Protein AF-A0A1G0IM64-F1 (afdb_monomer_lite)

Secondary structure (DSSP, 8-state):
--HHHHHHHHHHHHHHHHHHHHHHHHHHHHHHHHHHHHHHHHHHHHHHHHHHHHHHHTS-GGG-SS-GGGGGGGGSHHHHHHHHHHIIIIIHHHHHHHHSTT-HHHHHHHHHHHHHHHHHHHHHHHHHHHHHH-TTSS-HHHHHHHHHHHHHHHHHHHHHHHHHIIIIITTS--

Foldseek 3Di:
DPPVVVVVVVVVVVVVVVVVVVVVVVVVVVVVVVVVVVVVVLVVLVVLLVLLLVLLVLQPPVQFPDDSCLSCVCSPVVCVLVSLLDCQQPGRLRSQCVRCVPDPVSNVLSNVSNVLSNVLNVLSVVVVVCCVPPVVPDDPVNVVVSVVVNVVSSVVSSVSSNVSCVPPRVVVVD

pLDDT: mean 91.0, std 9.27, range [51.19, 97.62]

Sequence (174 aa):
MGMQNQQTVSLAQVQHQLALAGHNLTQIFSDLLFIGLVIGIFACLILFRCSLYKTMHLVPKEKRIFPNWFIWMGLIPLINIIFDSMMLPFGIPHGLRDTVPNNIKAVRTTRTLKILGLCMMLIGIFDSIIIVMNPQFLSPMQNVVLTIICIVLVIIYWCKTVSFRKKYLSQSIS

Structure (mmCIF, N/CA/C/O backbone):
data_AF-A0A1G0IM64-F1
#
_entry.id   AF-A0A1G0IM64-F1
#
loop_
_atom_site.group_PDB
_atom_site.id
_atom_site.type_symbol
_atom_site.label_atom_id
_atom_site.label_alt_id
_atom_site.label_comp_id
_atom_site.label_asym_id
_atom_site.label_entity_id
_atom_site.label_seq_id
_atom_site.pdbx_PDB_ins_code
_atom_site.Cartn_x
_atom_site.Cartn_y
_atom_site.Cartn_z
_atom_site.occupancy
_atom_site.B_iso_or_equiv
_atom_site.auth_seq_id
_atom_site.auth_comp_id
_atom_site.auth_asym_id
_atom_site.auth_atom_id
_atom_site.pdbx_PDB_model_num
ATOM 1 N N . MET A 1 1 ? 45.503 -7.983 -54.096 1.00 57.97 1 MET A N 1
ATOM 2 C CA . MET A 1 1 ? 44.802 -6.845 -53.455 1.00 57.97 1 MET A CA 1
ATOM 3 C C . MET A 1 1 ? 43.341 -7.117 -53.065 1.00 57.97 1 MET A C 1
ATOM 5 O O . MET A 1 1 ? 42.823 -6.354 -52.268 1.00 57.97 1 MET A O 1
ATOM 9 N N . GLY A 1 2 ? 42.675 -8.192 -53.521 1.00 58.72 2 GLY A N 1
ATOM 10 C CA . GLY A 1 2 ? 41.272 -8.472 -53.142 1.00 58.72 2 GLY A CA 1
ATOM 11 C C . GLY A 1 2 ? 41.036 -9.081 -51.747 1.00 58.72 2 GLY A C 1
ATOM 12 O O . GLY A 1 2 ? 39.968 -8.884 -51.180 1.00 58.72 2 GLY A O 1
ATOM 13 N N . MET A 1 3 ? 42.018 -9.777 -51.157 1.00 59.38 3 MET A N 1
ATOM 14 C CA . MET A 1 3 ? 41.819 -10.494 -49.881 1.00 59.38 3 MET A CA 1
ATOM 15 C C . MET A 1 3 ? 41.816 -9.598 -48.628 1.00 59.38 3 MET A C 1
ATOM 17 O O . MET A 1 3 ? 41.113 -9.905 -47.670 1.00 59.38 3 MET A O 1
ATOM 21 N N . GLN A 1 4 ? 42.530 -8.465 -48.627 1.00 58.53 4 GLN A N 1
ATOM 22 C CA . GLN A 1 4 ? 42.551 -7.559 -47.466 1.00 58.53 4 GLN A CA 1
ATOM 23 C C . GLN A 1 4 ? 41.207 -6.841 -47.242 1.00 58.53 4 GLN A C 1
ATOM 25 O O . GLN A 1 4 ? 40.845 -6.585 -46.097 1.00 58.53 4 GLN A O 1
ATOM 30 N N . ASN A 1 5 ? 40.429 -6.592 -48.303 1.00 61.03 5 ASN A N 1
ATOM 31 C CA . ASN A 1 5 ? 39.109 -5.958 -48.193 1.00 61.03 5 ASN A CA 1
ATOM 32 C C . ASN A 1 5 ? 38.012 -6.907 -47.676 1.00 61.03 5 ASN A C 1
ATOM 34 O O . ASN A 1 5 ? 37.028 -6.441 -47.115 1.00 61.03 5 ASN A O 1
ATOM 38 N N . GLN A 1 6 ? 38.159 -8.229 -47.827 1.00 61.72 6 GLN A N 1
ATOM 39 C CA . GLN A 1 6 ? 37.196 -9.190 -47.267 1.00 61.72 6 GLN A CA 1
ATOM 40 C C . GLN A 1 6 ? 37.375 -9.375 -45.754 1.00 61.72 6 GLN A C 1
ATOM 42 O O . GLN A 1 6 ? 36.388 -9.467 -45.023 1.00 61.72 6 GLN A O 1
ATOM 47 N N . GLN A 1 7 ? 38.616 -9.369 -45.258 1.00 63.47 7 GLN A N 1
ATOM 48 C CA . GLN A 1 7 ? 38.885 -9.483 -43.820 1.00 63.47 7 GLN A CA 1
ATOM 49 C C . GLN A 1 7 ? 38.392 -8.266 -43.027 1.00 63.47 7 GLN A C 1
ATOM 51 O O . GLN A 1 7 ? 37.807 -8.436 -41.957 1.00 63.47 7 GLN A O 1
ATOM 56 N N . THR A 1 8 ? 38.550 -7.047 -43.544 1.00 64.38 8 THR A N 1
ATOM 57 C CA . THR A 1 8 ? 38.105 -5.826 -42.850 1.00 64.38 8 THR A CA 1
ATOM 58 C C . THR A 1 8 ? 36.583 -5.733 -42.716 1.00 64.38 8 THR A C 1
ATOM 60 O O . THR A 1 8 ? 36.091 -5.336 -41.659 1.00 64.38 8 THR A O 1
ATOM 63 N N . VAL A 1 9 ? 35.825 -6.180 -43.725 1.00 69.69 9 VAL A N 1
ATOM 64 C CA . VAL A 1 9 ? 34.352 -6.236 -43.666 1.00 69.69 9 VAL A CA 1
ATOM 65 C C . VAL A 1 9 ? 33.872 -7.235 -42.605 1.00 69.69 9 VAL A C 1
ATOM 67 O O . VAL A 1 9 ? 32.941 -6.925 -41.862 1.00 69.69 9 VAL A O 1
ATOM 70 N N . SER A 1 10 ? 34.545 -8.383 -42.456 1.00 82.75 10 SER A N 1
ATOM 71 C CA . SER A 1 10 ? 34.186 -9.374 -41.429 1.00 82.75 10 SER A CA 1
ATOM 72 C C . SER A 1 10 ? 34.396 -8.868 -39.996 1.00 82.75 10 SER A C 1
ATOM 74 O O . SER A 1 10 ? 33.562 -9.118 -39.128 1.00 82.75 10 SER A O 1
ATOM 76 N N . LEU A 1 11 ? 35.456 -8.092 -39.740 1.00 87.25 11 LEU A N 1
ATOM 77 C CA . LEU A 1 11 ? 35.746 -7.580 -38.398 1.00 87.25 11 LEU A CA 1
ATOM 78 C C . LEU A 1 11 ? 34.733 -6.514 -37.957 1.00 87.25 11 LEU A C 1
ATOM 80 O O . LEU A 1 11 ? 34.241 -6.563 -36.830 1.00 87.25 11 LEU A O 1
ATOM 84 N N . ALA A 1 12 ? 34.383 -5.585 -38.850 1.00 87.25 12 ALA A N 1
ATOM 85 C CA . ALA A 1 12 ? 33.388 -4.551 -38.568 1.00 87.25 12 ALA A CA 1
ATOM 86 C C . ALA A 1 12 ? 31.997 -5.155 -38.294 1.00 87.25 12 ALA A C 1
ATOM 88 O O . ALA A 1 12 ? 31.297 -4.724 -37.377 1.00 87.25 12 ALA A O 1
ATOM 89 N N . GLN A 1 13 ? 31.617 -6.198 -39.039 1.00 90.62 13 GLN A N 1
ATOM 90 C CA . GLN A 1 13 ? 30.370 -6.933 -38.811 1.00 90.62 13 GLN A CA 1
ATOM 91 C C . GLN A 1 13 ? 30.354 -7.631 -37.446 1.00 90.62 13 GLN A C 1
ATOM 93 O O . GLN A 1 13 ? 29.356 -7.539 -36.730 1.00 90.62 13 GLN A O 1
ATOM 98 N N . VAL A 1 14 ? 31.460 -8.271 -37.052 1.00 90.31 14 VAL A N 1
ATOM 99 C CA . VAL A 1 14 ? 31.587 -8.915 -35.735 1.00 90.31 14 VAL A CA 1
ATOM 100 C C . VAL A 1 14 ? 31.502 -7.886 -34.606 1.00 90.31 14 VAL A C 1
ATOM 102 O O . VAL A 1 14 ? 30.772 -8.104 -33.643 1.00 90.31 14 VAL A O 1
ATOM 105 N N . GLN A 1 15 ? 32.180 -6.741 -34.725 1.00 92.75 15 GLN A N 1
ATOM 106 C CA . GLN A 1 15 ? 32.111 -5.670 -33.723 1.00 92.75 15 GLN A CA 1
ATOM 107 C C . GLN A 1 15 ? 30.697 -5.100 -33.583 1.00 92.75 15 GLN A C 1
ATOM 109 O O . GLN A 1 15 ? 30.225 -4.895 -32.465 1.00 92.75 15 GLN A O 1
ATOM 114 N N . HIS A 1 16 ? 29.995 -4.898 -34.699 1.00 93.00 16 HIS A N 1
ATOM 115 C CA . HIS A 1 16 ? 28.611 -4.438 -34.684 1.00 93.00 16 HIS A CA 1
ATOM 116 C C . HIS A 1 16 ? 27.674 -5.464 -34.027 1.00 93.00 16 HIS A C 1
ATOM 118 O O . HIS A 1 16 ? 26.862 -5.098 -33.178 1.00 93.00 16 HIS A O 1
ATOM 124 N N . GLN A 1 17 ? 27.807 -6.755 -34.354 1.00 93.44 17 GLN A N 1
ATOM 125 C CA . GLN A 1 17 ? 27.016 -7.806 -33.704 1.00 93.44 17 GLN A CA 1
ATOM 126 C C . GLN A 1 17 ? 27.320 -7.927 -32.208 1.00 93.44 17 GLN A C 1
ATOM 128 O O . GLN A 1 17 ? 26.395 -8.105 -31.419 1.00 93.44 17 GLN A O 1
ATOM 133 N N . LEU A 1 18 ? 28.584 -7.776 -31.804 1.00 94.06 18 LEU A N 1
ATOM 134 C CA . LEU A 1 18 ? 28.973 -7.789 -30.396 1.00 94.06 18 LEU A CA 1
ATOM 135 C C . LEU A 1 18 ? 28.382 -6.592 -29.635 1.00 94.06 18 LEU A C 1
ATOM 137 O O . LEU A 1 18 ? 27.873 -6.767 -28.529 1.00 94.06 18 LEU A O 1
ATOM 141 N N . ALA A 1 19 ? 28.393 -5.395 -30.230 1.00 94.12 19 ALA A N 1
ATOM 142 C CA . ALA A 1 19 ? 27.786 -4.201 -29.640 1.00 94.12 19 ALA A CA 1
ATOM 143 C C . ALA A 1 19 ? 26.264 -4.351 -29.477 1.00 94.12 19 ALA A C 1
ATOM 145 O O . ALA A 1 19 ? 25.724 -4.047 -28.413 1.00 94.12 19 ALA A O 1
ATOM 146 N N . LEU A 1 20 ? 25.580 -4.887 -30.494 1.00 95.19 20 LEU A N 1
ATOM 147 C CA . LEU A 1 20 ? 24.150 -5.199 -30.420 1.00 95.19 20 LEU A CA 1
ATOM 148 C C . LEU A 1 20 ? 23.845 -6.255 -29.355 1.00 95.19 20 LEU A C 1
ATOM 150 O O . LEU A 1 20 ? 22.904 -6.090 -28.582 1.00 95.19 20 LEU A O 1
ATOM 154 N N . ALA A 1 21 ? 24.644 -7.321 -29.280 1.00 93.81 21 ALA A N 1
ATOM 155 C CA . ALA A 1 21 ? 24.494 -8.346 -28.253 1.00 93.81 21 ALA A CA 1
ATOM 156 C C . ALA A 1 21 ? 24.663 -7.750 -26.846 1.00 93.81 21 ALA A C 1
ATOM 158 O O . ALA A 1 21 ? 23.854 -8.033 -25.965 1.00 93.81 21 ALA A O 1
ATOM 159 N N . GLY A 1 22 ? 25.655 -6.874 -26.652 1.00 94.38 22 GLY A N 1
ATOM 160 C CA . GLY A 1 22 ? 25.855 -6.139 -25.403 1.00 94.38 22 GLY A CA 1
ATOM 161 C C . GLY A 1 22 ? 24.649 -5.276 -25.028 1.00 94.38 22 GLY A C 1
ATOM 162 O O . GLY A 1 22 ? 24.145 -5.388 -23.912 1.00 94.38 22 GLY A O 1
ATOM 163 N N . HIS A 1 23 ? 24.132 -4.480 -25.967 1.00 94.56 23 HIS A N 1
A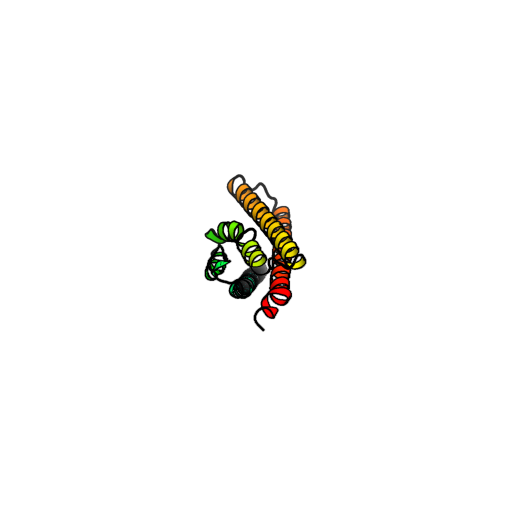TOM 164 C CA . HIS A 1 23 ? 22.934 -3.663 -25.751 1.00 94.56 23 HIS A CA 1
ATOM 165 C C . HIS A 1 23 ? 21.718 -4.523 -25.366 1.00 94.56 23 HIS A C 1
ATOM 167 O O . HIS A 1 23 ? 21.055 -4.256 -24.361 1.00 94.56 23 HIS A O 1
ATOM 173 N N . ASN A 1 24 ? 21.467 -5.609 -26.100 1.00 95.69 24 ASN A N 1
ATOM 174 C CA . ASN A 1 24 ? 20.361 -6.524 -25.817 1.00 95.69 24 ASN A CA 1
ATOM 175 C C . ASN A 1 24 ? 20.490 -7.171 -24.430 1.00 95.69 24 ASN A C 1
ATOM 177 O O . ASN A 1 24 ? 19.501 -7.268 -23.709 1.00 95.69 24 ASN A O 1
ATOM 181 N N . LEU A 1 25 ? 21.701 -7.566 -24.019 1.00 95.81 25 LEU A N 1
ATOM 182 C CA . LEU A 1 25 ? 21.945 -8.099 -22.676 1.00 95.81 25 LEU A CA 1
ATOM 183 C C . LEU A 1 25 ? 21.650 -7.061 -21.588 1.00 95.81 25 LEU A C 1
ATOM 185 O O . LEU A 1 25 ? 21.009 -7.396 -20.591 1.00 95.81 25 LEU A O 1
ATOM 189 N N . THR A 1 26 ? 22.071 -5.806 -21.780 1.00 95.00 26 THR A N 1
ATOM 190 C CA . THR A 1 26 ? 21.774 -4.735 -20.815 1.00 95.00 26 THR A CA 1
ATOM 191 C C . THR A 1 26 ? 20.279 -4.459 -20.699 1.00 95.00 26 THR A C 1
ATOM 193 O O . THR A 1 26 ? 19.786 -4.293 -19.585 1.00 95.00 26 THR A O 1
ATOM 196 N N . GLN A 1 27 ? 19.552 -4.497 -21.818 1.00 94.62 27 GLN A N 1
ATOM 197 C CA . GLN A 1 27 ? 18.105 -4.311 -21.846 1.00 94.62 27 GLN A CA 1
ATOM 198 C C . GLN A 1 27 ? 17.368 -5.460 -21.141 1.00 94.62 27 GLN A C 1
ATOM 200 O O . GLN A 1 27 ? 16.518 -5.221 -20.288 1.00 94.62 27 GLN A O 1
ATOM 205 N N . ILE A 1 28 ? 17.744 -6.713 -21.415 1.00 96.12 28 ILE A N 1
ATOM 206 C CA . ILE A 1 28 ? 17.159 -7.878 -20.732 1.00 96.12 28 ILE A CA 1
ATOM 207 C C . ILE A 1 28 ? 17.391 -7.784 -19.220 1.00 96.12 28 ILE A C 1
ATOM 209 O O . ILE A 1 28 ? 16.481 -8.039 -18.432 1.00 96.12 28 ILE A O 1
ATOM 213 N N . PHE A 1 29 ? 18.597 -7.401 -18.795 1.00 95.94 29 PHE A N 1
ATOM 214 C CA . PHE A 1 29 ? 18.900 -7.241 -17.376 1.00 95.94 29 PHE A CA 1
ATOM 215 C C . PHE A 1 29 ? 18.059 -6.133 -16.725 1.00 95.94 29 PHE A C 1
ATOM 217 O O . PHE A 1 29 ? 17.509 -6.351 -15.643 1.00 95.94 29 PHE A O 1
ATOM 224 N N . SER A 1 30 ? 17.905 -4.973 -17.377 1.00 93.69 30 SER A N 1
ATOM 225 C CA . SER A 1 30 ? 17.044 -3.900 -16.862 1.00 93.69 30 SER A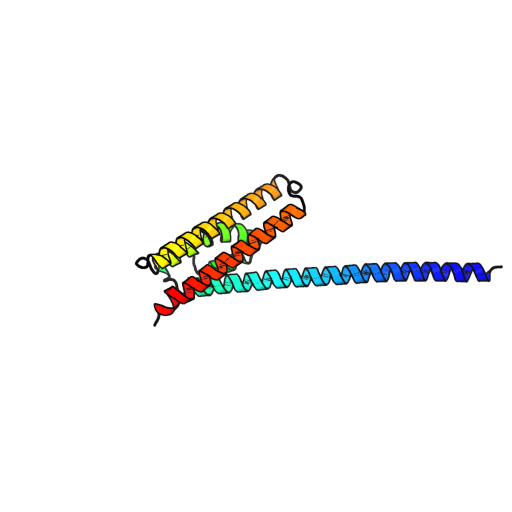 CA 1
ATOM 226 C C . SER A 1 30 ? 15.578 -4.319 -16.777 1.00 93.69 30 SER A C 1
ATOM 228 O O . SER A 1 30 ? 14.922 -4.024 -15.776 1.00 93.69 30 SER A O 1
ATOM 230 N N . ASP A 1 31 ? 15.083 -5.060 -17.768 1.00 93.00 31 ASP A N 1
ATOM 231 C CA . ASP A 1 31 ? 13.703 -5.546 -17.798 1.00 93.00 31 ASP A CA 1
ATOM 232 C C . ASP A 1 31 ? 13.450 -6.551 -16.665 1.00 93.00 31 ASP A C 1
ATOM 234 O O . ASP A 1 31 ? 12.447 -6.454 -15.955 1.00 93.00 31 ASP A O 1
ATOM 238 N N . LEU A 1 32 ? 14.388 -7.473 -16.415 1.00 96.38 32 LEU A N 1
ATOM 239 C CA . LEU A 1 32 ? 14.304 -8.424 -15.302 1.00 96.38 32 LEU A CA 1
ATOM 240 C C . LEU A 1 32 ? 14.318 -7.728 -13.936 1.00 96.38 32 LEU A C 1
ATOM 242 O O . LEU A 1 32 ? 13.538 -8.098 -13.054 1.00 96.38 32 LEU A O 1
ATOM 246 N N . LEU A 1 33 ? 15.165 -6.709 -13.753 1.00 95.50 33 LEU A N 1
ATOM 247 C CA . LEU A 1 33 ? 15.177 -5.907 -12.527 1.00 95.50 33 LEU A CA 1
ATOM 248 C C . LEU A 1 33 ? 13.848 -5.176 -12.317 1.00 95.50 33 LEU A C 1
ATOM 250 O O . LEU A 1 33 ? 13.318 -5.174 -11.204 1.00 95.50 33 LEU A O 1
ATOM 254 N N . PHE A 1 34 ? 13.292 -4.591 -13.377 1.00 92.25 34 PHE A N 1
ATOM 255 C CA . PHE A 1 34 ? 12.002 -3.914 -13.324 1.00 92.25 34 PHE A CA 1
ATOM 256 C C . PHE A 1 34 ? 10.867 -4.882 -12.966 1.00 92.25 34 PHE A C 1
ATOM 258 O O . PHE A 1 34 ? 10.088 -4.606 -12.053 1.00 92.25 34 PHE A O 1
ATOM 265 N N . ILE A 1 35 ? 10.806 -6.051 -13.612 1.00 95.00 35 ILE A N 1
ATOM 266 C CA . ILE A 1 35 ? 9.819 -7.097 -13.304 1.00 95.00 35 ILE A CA 1
ATOM 267 C C . ILE A 1 35 ? 9.944 -7.540 -11.842 1.00 95.00 35 ILE A C 1
ATOM 269 O O . ILE A 1 35 ? 8.940 -7.604 -11.128 1.00 95.00 35 ILE A O 1
ATOM 273 N N . GLY A 1 36 ? 11.167 -7.797 -11.369 1.00 95.81 36 GLY A N 1
ATOM 274 C CA . GLY A 1 36 ? 11.426 -8.167 -9.978 1.00 95.81 36 GLY A CA 1
ATOM 275 C C . GLY A 1 36 ? 10.947 -7.101 -8.988 1.00 95.81 36 GLY A C 1
ATOM 276 O O . GLY A 1 36 ? 10.296 -7.429 -7.994 1.00 95.81 36 GLY A O 1
ATOM 277 N N . LEU A 1 37 ? 11.198 -5.821 -9.285 1.00 92.31 37 LEU A N 1
ATOM 278 C CA . LEU A 1 37 ? 10.729 -4.691 -8.482 1.00 92.31 37 LEU A CA 1
ATOM 279 C C . LEU A 1 37 ? 9.195 -4.634 -8.420 1.00 92.31 37 LEU A C 1
ATOM 281 O O . LEU A 1 37 ? 8.633 -4.508 -7.332 1.00 92.31 37 LEU A O 1
ATOM 285 N N . VAL A 1 38 ? 8.514 -4.765 -9.563 1.00 91.31 38 VAL A N 1
ATOM 286 C CA . VAL A 1 38 ? 7.044 -4.749 -9.644 1.00 91.31 38 VAL A CA 1
ATOM 287 C C . VAL A 1 38 ? 6.437 -5.896 -8.835 1.00 91.31 38 VAL A C 1
ATOM 289 O O . VAL A 1 38 ? 5.524 -5.667 -8.037 1.00 91.31 38 VAL A O 1
ATOM 292 N N . ILE A 1 39 ? 6.974 -7.112 -8.972 1.00 95.12 39 ILE A N 1
ATOM 293 C CA . ILE A 1 39 ? 6.542 -8.279 -8.189 1.00 95.12 39 ILE A CA 1
ATOM 294 C C . ILE A 1 39 ? 6.755 -8.028 -6.692 1.00 95.12 39 ILE A C 1
ATOM 296 O O . ILE A 1 39 ? 5.859 -8.297 -5.891 1.00 95.12 39 ILE A O 1
ATOM 300 N N . GLY A 1 40 ? 7.909 -7.477 -6.307 1.00 94.38 40 GLY A N 1
ATOM 301 C CA . GLY A 1 40 ? 8.220 -7.143 -4.918 1.00 94.38 40 GLY A CA 1
ATOM 302 C C . GLY A 1 40 ? 7.240 -6.130 -4.320 1.00 94.38 40 GLY A C 1
ATOM 303 O O . GLY A 1 40 ? 6.713 -6.350 -3.227 1.00 94.38 40 GLY A O 1
ATOM 304 N N . ILE A 1 41 ? 6.932 -5.052 -5.048 1.00 90.81 41 ILE A N 1
ATOM 305 C CA . ILE A 1 41 ? 5.944 -4.045 -4.629 1.00 90.81 41 ILE A CA 1
ATOM 306 C C . ILE A 1 41 ? 4.565 -4.690 -4.475 1.00 90.81 41 ILE A C 1
ATOM 308 O O . ILE A 1 41 ? 3.907 -4.501 -3.450 1.00 90.81 41 ILE A O 1
ATOM 312 N N . PHE A 1 42 ? 4.140 -5.491 -5.452 1.00 92.12 42 PHE A N 1
ATOM 313 C CA . PHE A 1 42 ? 2.844 -6.162 -5.410 1.00 92.12 42 PHE A CA 1
ATOM 314 C C . PHE A 1 42 ? 2.731 -7.133 -4.223 1.00 92.12 42 PHE A C 1
ATOM 316 O O . PHE A 1 42 ? 1.736 -7.114 -3.496 1.00 92.12 42 PHE A O 1
ATOM 323 N N . ALA A 1 43 ? 3.778 -7.916 -3.947 1.00 95.62 43 ALA A N 1
ATOM 324 C CA . ALA A 1 43 ? 3.840 -8.790 -2.779 1.00 95.62 43 ALA A CA 1
ATOM 325 C C . ALA A 1 43 ? 3.747 -7.998 -1.461 1.00 95.62 43 ALA A C 1
ATOM 327 O O . ALA A 1 43 ? 2.980 -8.366 -0.566 1.00 95.62 43 ALA A O 1
ATOM 328 N N . CYS A 1 44 ? 4.460 -6.872 -1.348 1.00 94.44 44 CYS A N 1
ATOM 329 C CA . CYS A 1 44 ? 4.369 -5.972 -0.195 1.00 94.44 44 CYS A CA 1
ATOM 330 C C . CYS A 1 44 ? 2.949 -5.422 0.004 1.00 94.44 44 CYS A C 1
ATOM 332 O O . CYS A 1 44 ? 2.453 -5.402 1.134 1.00 94.44 44 CYS A O 1
ATOM 334 N N . LEU A 1 45 ? 2.262 -5.035 -1.076 1.00 92.75 45 LEU A N 1
ATOM 335 C CA . LEU A 1 45 ? 0.870 -4.584 -1.018 1.00 92.75 45 LEU A CA 1
ATOM 336 C C . LEU A 1 45 ? -0.059 -5.695 -0.523 1.00 92.75 45 LEU A C 1
ATOM 338 O O . LEU A 1 45 ? -0.870 -5.451 0.371 1.00 92.75 45 LEU A O 1
ATOM 342 N N . ILE A 1 46 ? 0.091 -6.929 -1.014 1.00 96.12 46 ILE A N 1
ATOM 343 C CA . ILE A 1 46 ? -0.679 -8.079 -0.514 1.00 96.12 46 ILE A CA 1
ATOM 344 C C . ILE A 1 46 ? -0.448 -8.270 0.989 1.00 96.12 46 ILE A C 1
ATOM 346 O O . ILE A 1 46 ? -1.409 -8.420 1.744 1.00 96.12 46 ILE A O 1
ATOM 350 N N . LEU A 1 47 ? 0.801 -8.225 1.459 1.00 96.88 47 LEU A N 1
ATOM 351 C CA . LEU A 1 47 ? 1.122 -8.373 2.884 1.00 96.88 47 LEU A CA 1
ATOM 352 C C . LEU A 1 47 ? 0.527 -7.248 3.743 1.00 96.88 47 LEU A C 1
ATOM 354 O O . LEU A 1 47 ? 0.031 -7.501 4.853 1.00 96.88 47 LEU A O 1
ATOM 358 N N . PHE A 1 48 ? 0.528 -6.021 3.225 1.00 96.12 48 PHE A N 1
ATOM 359 C CA . PHE A 1 48 ? -0.137 -4.885 3.848 1.00 96.12 48 PHE A CA 1
ATOM 360 C C . PHE A 1 48 ? -1.647 -5.130 3.962 1.00 96.12 48 PHE A C 1
ATOM 362 O O . PHE A 1 48 ? -2.188 -5.087 5.071 1.00 96.12 48 PHE A O 1
ATOM 369 N N . ARG A 1 49 ? -2.323 -5.503 2.866 1.00 95.94 49 ARG A N 1
ATOM 370 C CA . ARG A 1 49 ? -3.766 -5.815 2.859 1.00 95.94 49 ARG A CA 1
ATOM 371 C C . ARG A 1 49 ? -4.115 -6.978 3.782 1.00 95.94 49 ARG A C 1
ATOM 373 O O . ARG A 1 49 ? -5.031 -6.848 4.590 1.00 95.94 49 ARG A O 1
ATOM 380 N N . CYS A 1 50 ? -3.336 -8.057 3.766 1.00 97.38 50 CYS A N 1
ATOM 381 C CA . CYS A 1 50 ? -3.447 -9.170 4.712 1.00 97.38 50 CYS A CA 1
ATOM 382 C C . CYS A 1 50 ? -3.383 -8.687 6.166 1.00 97.38 50 CYS A C 1
ATOM 384 O O . CYS A 1 50 ? -4.136 -9.144 7.028 1.00 97.38 50 CYS A O 1
ATOM 386 N N . SER A 1 51 ? -2.474 -7.757 6.462 1.00 96.88 51 SER A N 1
ATOM 387 C CA . SER A 1 51 ? -2.315 -7.213 7.808 1.00 96.88 51 SER A CA 1
ATOM 388 C C . SER A 1 51 ? -3.505 -6.364 8.233 1.00 96.88 51 SER A C 1
ATOM 390 O O . SER A 1 51 ? -3.941 -6.493 9.379 1.00 96.88 51 SER A O 1
ATOM 392 N N . LEU A 1 52 ? -4.045 -5.542 7.331 1.00 96.69 52 LEU A N 1
ATOM 393 C CA . LEU A 1 52 ? -5.274 -4.787 7.570 1.00 96.69 52 LEU A CA 1
ATOM 394 C C . LEU A 1 52 ? -6.462 -5.729 7.776 1.00 96.69 52 LEU A C 1
ATOM 396 O O . LEU A 1 52 ? -7.185 -5.575 8.756 1.00 96.69 52 LEU A O 1
ATOM 400 N N . TYR A 1 53 ? -6.603 -6.751 6.928 1.00 97.06 53 TYR A N 1
ATOM 401 C CA . TYR A 1 53 ? -7.662 -7.757 7.011 1.00 97.06 53 TYR A CA 1
ATOM 402 C C . TYR A 1 53 ? -7.648 -8.485 8.348 1.00 97.06 53 TYR A C 1
ATOM 404 O O . TYR A 1 53 ? -8.671 -8.557 9.024 1.00 97.06 53 TYR A O 1
ATOM 412 N N . LYS A 1 54 ? -6.479 -8.967 8.784 1.00 96.50 54 LYS A N 1
ATOM 413 C CA . LYS A 1 54 ? -6.328 -9.612 10.097 1.00 96.50 54 LYS A CA 1
ATOM 414 C C . LYS A 1 54 ? -6.691 -8.673 11.244 1.00 96.50 54 LYS A C 1
ATOM 416 O O . LYS A 1 54 ? -7.248 -9.118 12.236 1.00 96.50 54 LYS A O 1
ATOM 421 N N . THR A 1 55 ? -6.363 -7.388 11.134 1.00 96.50 55 THR A N 1
ATOM 422 C CA . THR A 1 55 ? -6.684 -6.398 12.170 1.00 96.50 55 THR A CA 1
ATOM 423 C C . THR A 1 55 ? -8.181 -6.102 12.222 1.00 96.50 55 THR A C 1
ATOM 425 O O . THR A 1 55 ? -8.780 -6.172 13.290 1.00 96.50 55 THR A O 1
ATOM 428 N N . MET A 1 56 ? -8.797 -5.827 11.075 1.00 96.50 56 MET A N 1
ATOM 429 C CA . MET A 1 56 ? -10.222 -5.509 10.984 1.00 96.50 56 MET A CA 1
ATOM 430 C C . MET A 1 56 ? -11.115 -6.722 11.248 1.00 96.50 56 MET A C 1
ATOM 432 O O . MET A 1 56 ? -12.226 -6.553 11.740 1.00 96.50 56 MET A O 1
ATOM 436 N N . HIS A 1 57 ? -10.625 -7.944 11.024 1.00 96.00 57 HIS A N 1
ATOM 437 C CA . HIS A 1 57 ? -11.335 -9.165 11.403 1.00 96.00 57 HIS A CA 1
ATOM 438 C C . HIS A 1 57 ? -11.597 -9.259 12.916 1.00 96.00 57 HIS A C 1
ATOM 440 O O . HIS A 1 57 ? -12.606 -9.834 13.313 1.00 96.00 57 HIS A O 1
ATOM 446 N N . LEU A 1 58 ? -10.740 -8.658 13.749 1.00 95.62 58 LEU A N 1
ATOM 447 C CA . LEU A 1 58 ? -10.886 -8.651 15.211 1.00 95.62 58 LEU A CA 1
ATOM 448 C C . LEU A 1 58 ? -11.801 -7.527 15.726 1.00 95.62 58 LEU A C 1
ATOM 450 O O . LEU A 1 58 ? -12.190 -7.533 16.887 1.00 95.62 58 LEU A O 1
ATOM 454 N N . VAL A 1 59 ? -12.145 -6.552 14.881 1.00 95.50 59 VAL A N 1
ATOM 455 C CA . VAL A 1 59 ? -13.098 -5.484 15.225 1.00 95.50 59 VAL A CA 1
ATOM 456 C C . VAL A 1 59 ? -14.519 -6.059 15.159 1.00 95.50 59 VAL A C 1
ATOM 458 O O . VAL A 1 59 ? -14.835 -6.662 14.137 1.00 95.50 59 VAL A O 1
ATOM 461 N N . PRO A 1 60 ? -15.402 -5.889 16.158 1.00 95.00 60 PRO A N 1
ATOM 462 C CA . PRO A 1 60 ? -16.798 -6.349 16.086 1.00 95.00 60 PRO A CA 1
ATOM 463 C C . PRO A 1 60 ? -17.531 -5.807 14.851 1.00 95.00 60 PRO A C 1
ATOM 465 O O . PRO A 1 60 ? -17.273 -4.675 14.440 1.00 95.00 60 PRO A O 1
ATOM 468 N N . LYS A 1 61 ? -18.421 -6.597 14.230 1.00 95.50 61 LYS A N 1
ATOM 469 C CA . LYS A 1 61 ? -19.048 -6.244 12.937 1.00 95.50 61 LYS A CA 1
ATOM 470 C C . LYS A 1 61 ? -19.853 -4.945 13.020 1.00 95.50 61 LYS A C 1
ATOM 472 O O . LYS A 1 61 ? -19.836 -4.168 12.074 1.00 95.50 61 LYS A O 1
ATOM 477 N N . GLU A 1 62 ? -20.471 -4.695 14.165 1.00 96.31 62 GLU A N 1
ATOM 478 C CA . GLU A 1 62 ? -21.332 -3.550 14.473 1.00 96.31 62 GLU A CA 1
ATOM 479 C C . GLU A 1 62 ? -20.539 -2.236 14.526 1.00 96.31 62 GLU A C 1
ATOM 481 O O . GLU A 1 62 ? -21.103 -1.157 14.382 1.00 96.31 62 GLU A O 1
ATOM 486 N N . LYS A 1 63 ? -19.218 -2.326 14.722 1.00 95.50 63 LYS A N 1
ATOM 487 C CA . LYS A 1 63 ? -18.301 -1.182 14.830 1.00 95.50 63 LYS A CA 1
ATOM 488 C C . LYS A 1 63 ? -17.551 -0.894 13.528 1.00 95.50 63 LYS A C 1
ATOM 490 O O . LYS A 1 63 ? -16.720 0.012 13.475 1.00 95.50 63 LYS A O 1
ATOM 495 N N . ARG A 1 64 ? -17.770 -1.689 12.478 1.00 95.62 64 ARG A N 1
ATOM 496 C CA . ARG A 1 64 ? -17.094 -1.518 11.186 1.00 95.62 64 ARG A CA 1
ATOM 497 C C . ARG A 1 64 ? -17.933 -0.614 10.286 1.00 95.62 64 ARG A C 1
ATOM 499 O O . ARG A 1 64 ? -19.089 -0.914 10.030 1.00 95.62 64 ARG A O 1
ATOM 506 N N . ILE A 1 65 ? -17.315 0.431 9.731 1.00 95.12 65 ILE A N 1
ATOM 507 C CA . ILE A 1 65 ? -17.937 1.242 8.665 1.00 95.12 65 ILE A CA 1
ATOM 508 C C . ILE A 1 65 ? -18.021 0.436 7.361 1.00 95.12 65 ILE A C 1
ATOM 510 O O . ILE A 1 65 ? -19.013 0.499 6.645 1.00 95.12 65 ILE A O 1
ATOM 514 N N . PHE A 1 66 ? -16.968 -0.328 7.057 1.00 94.75 66 PHE A N 1
ATOM 515 C CA . PHE A 1 66 ? -16.856 -1.110 5.828 1.00 94.75 66 PHE A CA 1
ATOM 516 C C . PHE A 1 66 ? -16.766 -2.604 6.142 1.00 94.75 66 PHE A C 1
ATOM 518 O O . PHE A 1 66 ? -16.156 -2.992 7.147 1.00 94.75 66 PHE A O 1
ATOM 525 N N . PRO A 1 67 ? -17.316 -3.477 5.283 1.00 94.81 67 PRO A N 1
ATOM 526 C CA . PRO A 1 67 ? -17.173 -4.909 5.469 1.00 94.81 67 PRO A CA 1
ATOM 527 C C . PRO A 1 67 ? -15.706 -5.332 5.299 1.00 94.81 67 PRO A C 1
ATOM 529 O O . PRO A 1 67 ? -14.953 -4.750 4.527 1.00 94.81 67 PRO A O 1
ATOM 532 N N . ASN A 1 68 ? -15.279 -6.385 6.000 1.00 93.75 68 ASN A N 1
ATOM 533 C CA . ASN A 1 68 ? -13.860 -6.773 6.038 1.00 93.75 68 ASN A CA 1
ATOM 534 C C . ASN A 1 68 ? -13.294 -7.180 4.663 1.00 93.75 68 ASN A C 1
ATOM 536 O O . ASN A 1 68 ? -12.103 -7.029 4.411 1.00 93.75 68 ASN A O 1
ATOM 540 N N . TRP A 1 69 ? -14.140 -7.693 3.763 1.00 95.06 69 TRP A N 1
ATOM 541 C CA . TRP A 1 69 ? -13.729 -8.055 2.404 1.00 95.06 69 TRP A CA 1
ATOM 542 C C . TRP A 1 69 ? -13.369 -6.831 1.547 1.00 95.06 69 TRP A C 1
ATOM 544 O O . TRP A 1 69 ? -12.584 -6.961 0.613 1.00 95.06 69 TRP A O 1
ATOM 554 N N . PHE A 1 70 ? -13.871 -5.641 1.898 1.00 93.44 70 PHE A N 1
ATOM 555 C CA . PHE A 1 70 ? -13.652 -4.385 1.171 1.00 93.44 70 PHE A CA 1
ATOM 556 C C . PHE A 1 70 ? -12.166 -4.008 1.081 1.00 93.44 70 PHE A C 1
ATOM 558 O O . PHE A 1 70 ? -11.744 -3.344 0.143 1.00 93.44 70 PHE A O 1
ATOM 565 N N . ILE A 1 71 ? -11.349 -4.501 2.018 1.00 94.81 71 ILE A N 1
ATOM 566 C CA . ILE A 1 71 ? -9.897 -4.287 2.061 1.00 94.81 71 ILE A CA 1
ATOM 567 C C . ILE A 1 71 ? -9.207 -4.795 0.789 1.00 94.81 71 ILE A C 1
ATOM 569 O O . ILE A 1 71 ? -8.227 -4.201 0.341 1.00 94.81 71 ILE A O 1
ATOM 573 N N . TRP A 1 72 ? -9.720 -5.874 0.196 1.00 95.19 72 TRP A N 1
ATOM 574 C CA . TRP A 1 72 ? -9.145 -6.486 -1.002 1.00 95.19 72 TRP A CA 1
ATOM 575 C C . TRP A 1 72 ? -9.381 -5.668 -2.268 1.00 95.19 72 TRP A C 1
ATOM 577 O O . TRP A 1 72 ? -8.605 -5.781 -3.212 1.00 95.19 72 TRP A O 1
ATOM 587 N N . MET A 1 73 ? -10.381 -4.786 -2.272 1.00 93.19 73 MET A N 1
ATOM 588 C CA . MET A 1 73 ? -10.624 -3.889 -3.403 1.00 93.19 73 MET A CA 1
ATOM 589 C C . MET A 1 73 ? -9.468 -2.904 -3.621 1.00 93.19 73 MET A C 1
ATOM 591 O O . MET A 1 73 ? -9.241 -2.462 -4.743 1.00 93.19 73 MET A O 1
ATOM 595 N N . GLY A 1 74 ? -8.672 -2.638 -2.580 1.00 89.25 74 GLY A N 1
ATOM 596 C CA . GLY A 1 74 ? -7.428 -1.876 -2.677 1.00 89.25 74 GLY A CA 1
ATOM 597 C C . GLY A 1 74 ? -6.282 -2.595 -3.408 1.00 89.25 74 GLY A C 1
ATOM 598 O O . GLY A 1 74 ? -5.163 -2.092 -3.414 1.00 89.25 74 GLY A O 1
ATOM 599 N N . LEU A 1 75 ? -6.509 -3.788 -3.972 1.00 91.88 75 LEU A N 1
ATOM 600 C CA . LEU A 1 75 ? -5.590 -4.425 -4.926 1.00 91.88 75 LEU A CA 1
ATOM 601 C C . LEU A 1 75 ? -5.931 -4.093 -6.385 1.00 91.88 75 LEU A C 1
ATOM 603 O O . LEU A 1 75 ? -5.102 -4.325 -7.259 1.00 91.88 75 LEU A O 1
ATOM 607 N N . ILE A 1 76 ? -7.125 -3.557 -6.659 1.00 92.12 76 ILE A N 1
ATOM 608 C CA . ILE A 1 76 ? -7.547 -3.180 -8.011 1.00 92.12 76 ILE A CA 1
ATOM 609 C C . ILE A 1 76 ? -7.034 -1.761 -8.289 1.00 92.12 76 ILE A C 1
ATOM 611 O O . ILE A 1 76 ? -7.543 -0.825 -7.669 1.00 92.12 76 ILE A O 1
ATOM 615 N N . PRO A 1 77 ? -6.084 -1.552 -9.223 1.00 82.94 77 PRO A N 1
ATOM 616 C CA . PRO A 1 77 ? -5.405 -0.263 -9.389 1.00 82.94 77 PRO A CA 1
ATOM 617 C C . PRO A 1 77 ? -6.354 0.923 -9.589 1.00 82.94 77 PRO A C 1
ATOM 619 O O . PRO A 1 77 ? -6.204 1.946 -8.928 1.00 82.94 77 PRO A O 1
ATOM 622 N N . LEU A 1 78 ? -7.375 0.754 -10.438 1.00 82.12 78 LEU A N 1
ATOM 623 C CA . LEU A 1 78 ? -8.321 1.819 -10.792 1.00 82.12 78 LEU A CA 1
ATOM 624 C C . LEU A 1 78 ? -9.130 2.331 -9.604 1.00 82.12 78 LEU A C 1
ATOM 626 O O . LEU A 1 78 ? -9.434 3.516 -9.526 1.00 82.12 78 LEU A O 1
ATOM 630 N N . ILE A 1 79 ? -9.496 1.439 -8.688 1.00 87.94 79 ILE A N 1
ATOM 631 C CA . ILE A 1 79 ? -10.375 1.803 -7.581 1.00 87.94 79 ILE A CA 1
ATOM 632 C C . ILE A 1 79 ? -9.576 2.027 -6.295 1.00 87.94 79 ILE A C 1
ATOM 634 O O . ILE A 1 79 ? -10.060 2.691 -5.378 1.00 87.94 79 ILE A O 1
ATOM 638 N N . ASN A 1 80 ? -8.335 1.536 -6.238 1.00 87.94 80 ASN A N 1
ATOM 639 C CA . ASN A 1 80 ? -7.474 1.594 -5.065 1.00 87.94 80 ASN A CA 1
ATOM 640 C C . ASN A 1 80 ? -7.398 2.995 -4.446 1.00 87.94 80 ASN A C 1
ATOM 642 O O . ASN A 1 80 ? -7.545 3.127 -3.237 1.00 87.94 80 ASN A O 1
ATOM 646 N N . ILE A 1 81 ? -7.250 4.041 -5.265 1.00 85.81 81 ILE A N 1
ATOM 647 C CA . ILE A 1 81 ? -7.144 5.426 -4.781 1.00 85.81 81 ILE A CA 1
ATOM 648 C C . ILE A 1 81 ? -8.383 5.820 -3.972 1.00 85.81 81 ILE A C 1
ATOM 650 O O . ILE A 1 81 ? -8.260 6.333 -2.861 1.00 85.81 81 ILE A O 1
ATOM 654 N N . ILE A 1 82 ? -9.579 5.544 -4.496 1.00 87.25 82 ILE A N 1
ATOM 655 C CA . ILE A 1 82 ? -10.849 5.868 -3.832 1.00 87.25 82 ILE A CA 1
ATOM 656 C C . ILE A 1 82 ? -10.991 5.036 -2.554 1.00 87.25 82 ILE A C 1
ATOM 658 O O . ILE A 1 82 ? -11.313 5.565 -1.488 1.00 87.25 82 ILE A O 1
ATOM 662 N N . PHE A 1 83 ? -10.691 3.739 -2.641 1.00 88.38 83 PHE A N 1
ATOM 663 C CA . PHE A 1 83 ? -10.770 2.821 -1.508 1.00 88.38 83 PHE A CA 1
ATOM 664 C C . PHE A 1 83 ? -9.833 3.217 -0.368 1.00 88.38 83 PHE A C 1
ATOM 666 O O . PHE A 1 83 ? -10.269 3.302 0.781 1.00 88.38 83 PHE A O 1
ATOM 673 N N . ASP A 1 84 ? -8.570 3.505 -0.665 1.00 90.62 84 ASP A N 1
ATOM 674 C CA . ASP A 1 84 ? -7.583 3.920 0.329 1.00 90.62 84 ASP A CA 1
ATOM 675 C C . ASP A 1 84 ? -7.928 5.278 0.935 1.00 90.62 84 ASP A C 1
ATOM 677 O O . ASP A 1 84 ? -7.822 5.443 2.154 1.00 90.62 84 ASP A O 1
ATOM 681 N N . SER A 1 85 ? -8.445 6.199 0.117 1.00 91.00 85 SER A N 1
ATOM 682 C CA . SER A 1 85 ? -8.914 7.520 0.551 1.00 91.00 85 SER A CA 1
ATOM 683 C C . SER A 1 85 ? -10.068 7.446 1.548 1.00 91.00 85 SER A C 1
ATOM 685 O O . SER A 1 85 ? -10.190 8.303 2.417 1.00 91.00 85 SER A O 1
ATOM 687 N N . MET A 1 86 ? -10.911 6.415 1.479 1.00 93.62 86 MET A N 1
ATOM 688 C CA . MET A 1 86 ? -12.001 6.227 2.441 1.00 93.62 86 MET A CA 1
ATOM 689 C C . MET A 1 86 ? -11.572 5.362 3.632 1.00 93.62 86 MET A C 1
ATOM 691 O O . MET A 1 86 ? -11.838 5.673 4.798 1.00 93.62 86 MET A O 1
ATOM 695 N N . MET A 1 87 ? -10.903 4.245 3.362 1.00 95.31 87 MET A N 1
ATOM 696 C CA . MET A 1 87 ? -10.707 3.195 4.353 1.00 95.31 87 MET A CA 1
ATOM 697 C C . MET A 1 87 ? -9.541 3.482 5.302 1.00 95.31 87 MET A C 1
ATOM 699 O O . MET A 1 87 ? -9.670 3.230 6.502 1.00 95.31 87 MET A O 1
ATOM 703 N N . LEU A 1 88 ? -8.426 4.031 4.808 1.00 95.06 88 LEU A N 1
ATOM 704 C CA . LEU A 1 88 ? -7.244 4.304 5.633 1.00 95.06 88 LEU A CA 1
ATOM 705 C C . LEU A 1 88 ? -7.455 5.455 6.636 1.00 95.06 88 LEU A C 1
ATOM 707 O O . LEU A 1 88 ? -7.106 5.268 7.807 1.00 95.06 88 LEU A O 1
ATOM 711 N N . PRO A 1 89 ? -8.019 6.621 6.259 1.00 96.12 89 PRO A N 1
ATOM 712 C CA . PRO A 1 89 ? -8.263 7.703 7.215 1.00 96.12 89 PRO A CA 1
ATOM 713 C C . PRO A 1 89 ? -9.522 7.511 8.065 1.00 96.12 89 PRO A C 1
ATOM 715 O O . PRO A 1 89 ? -9.542 7.953 9.217 1.00 96.12 89 PRO A O 1
ATOM 718 N N . PHE A 1 90 ? -10.573 6.881 7.532 1.00 95.50 90 PHE A N 1
ATOM 719 C CA . PHE A 1 90 ? -11.874 6.828 8.208 1.00 95.50 90 PHE A CA 1
ATOM 720 C C . PHE A 1 90 ? -12.239 5.417 8.654 1.00 95.50 90 PHE A C 1
ATOM 722 O O . PHE A 1 90 ? -12.412 5.196 9.851 1.00 95.50 90 PHE A O 1
ATOM 729 N N . GLY A 1 91 ? -12.298 4.461 7.725 1.00 95.06 91 GLY A N 1
ATOM 730 C CA . GLY A 1 91 ? -12.779 3.102 7.990 1.00 95.06 91 GLY A CA 1
ATOM 731 C C . GLY A 1 91 ? -12.051 2.390 9.131 1.00 95.06 91 GLY A C 1
ATOM 732 O O . GLY A 1 91 ? -12.665 1.984 10.119 1.00 95.06 91 GLY A O 1
ATOM 733 N N . ILE A 1 92 ? -10.730 2.261 9.004 1.00 96.31 92 ILE A N 1
ATOM 734 C CA . ILE A 1 92 ? -9.898 1.536 9.970 1.00 96.31 92 ILE A CA 1
ATOM 735 C C . ILE A 1 92 ? -9.799 2.302 11.294 1.00 96.31 92 ILE A C 1
ATOM 737 O O . ILE A 1 92 ? -10.115 1.715 12.330 1.00 96.31 92 ILE A O 1
ATOM 741 N N . PRO A 1 93 ? -9.416 3.596 11.332 1.00 97.06 93 PRO A N 1
ATOM 742 C CA . PRO A 1 93 ? -9.231 4.287 12.604 1.00 97.06 93 PRO A CA 1
ATOM 743 C C . PRO A 1 93 ? -10.515 4.374 13.430 1.00 97.06 93 PRO A C 1
ATOM 745 O O . PRO A 1 93 ? -10.444 4.264 14.653 1.00 97.06 93 PRO A O 1
ATOM 748 N N . HIS A 1 94 ? -11.671 4.537 12.780 1.00 96.88 94 HIS A N 1
ATOM 749 C CA . HIS A 1 94 ? -12.969 4.541 13.451 1.00 96.88 94 HIS A CA 1
ATOM 750 C C . HIS A 1 94 ? -13.280 3.182 14.085 1.00 96.88 94 HIS A C 1
ATOM 752 O O . HIS A 1 94 ? -13.478 3.116 15.296 1.00 96.88 94 HIS A O 1
ATOM 758 N N . GLY A 1 95 ? -13.205 2.090 13.311 1.00 95.75 95 GLY A N 1
ATOM 759 C CA . GLY A 1 95 ? -13.478 0.750 13.839 1.00 95.75 95 GLY A CA 1
ATOM 760 C C . GLY A 1 95 ? -12.536 0.356 14.980 1.00 95.75 95 GLY A C 1
ATOM 761 O O . GLY A 1 95 ? -12.961 -0.218 15.984 1.00 95.75 95 GLY A O 1
ATOM 762 N N . LEU A 1 96 ? -11.257 0.735 14.887 1.00 96.31 96 LEU A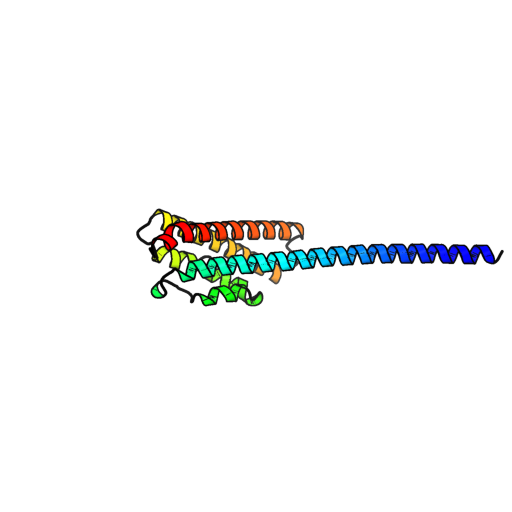 N 1
ATOM 763 C CA . LEU A 1 96 ? -10.289 0.523 15.964 1.00 96.31 96 LEU A CA 1
ATOM 764 C C . LEU A 1 96 ? -10.608 1.345 17.216 1.00 96.31 96 LEU A C 1
ATOM 766 O O . LEU A 1 96 ? -10.504 0.827 18.328 1.00 96.31 96 LEU A O 1
ATOM 770 N N . ARG A 1 97 ? -10.988 2.618 17.055 1.00 96.44 97 ARG A N 1
ATOM 771 C CA . ARG A 1 97 ? -11.278 3.522 18.177 1.00 96.44 97 ARG A CA 1
ATOM 772 C C . ARG A 1 97 ? -12.472 3.022 18.975 1.00 96.44 97 ARG A C 1
ATOM 774 O O . ARG A 1 97 ? -12.406 2.960 20.198 1.00 96.44 97 ARG A O 1
ATOM 781 N N . ASP A 1 98 ? -13.524 2.630 18.274 1.00 95.75 98 ASP A N 1
ATOM 782 C CA . ASP A 1 98 ? -14.792 2.266 18.894 1.00 95.75 98 ASP A CA 1
ATOM 783 C C . ASP A 1 98 ? -14.734 0.857 19.508 1.00 95.75 98 ASP A C 1
ATOM 785 O O . ASP A 1 98 ? -15.547 0.503 20.365 1.00 95.75 98 ASP A O 1
ATOM 789 N N . THR A 1 99 ? -13.737 0.045 19.137 1.00 95.56 99 THR A N 1
ATOM 790 C CA . THR A 1 99 ? -13.480 -1.255 19.777 1.00 95.56 99 THR A CA 1
ATOM 791 C C . THR A 1 99 ? -12.955 -1.100 21.204 1.00 95.56 99 THR A C 1
ATOM 793 O O . THR A 1 99 ? -13.366 -1.861 22.075 1.00 95.56 99 THR A O 1
ATOM 796 N N . VAL A 1 100 ? -12.117 -0.092 21.469 1.00 94.50 100 VAL A N 1
ATOM 797 C CA . VAL A 1 100 ? -11.474 0.143 22.777 1.00 94.50 100 VAL A CA 1
ATOM 798 C C . VAL A 1 100 ? -11.637 1.601 23.247 1.00 94.50 100 VAL A C 1
ATOM 800 O O . VAL A 1 100 ? -10.642 2.297 23.474 1.00 94.50 100 VAL A O 1
ATOM 803 N N . PRO A 1 101 ? -12.883 2.087 23.426 1.00 92.88 101 PRO A N 1
ATOM 804 C CA . PRO A 1 101 ? -13.158 3.506 23.666 1.00 92.88 101 PRO A CA 1
ATOM 805 C C . PRO A 1 101 ? -12.594 4.008 25.003 1.00 92.88 101 PRO A C 1
ATOM 807 O O . PRO A 1 101 ? -12.186 5.161 25.110 1.00 92.88 101 PRO A O 1
ATOM 810 N N . ASN A 1 102 ? -12.495 3.127 26.002 1.00 94.75 102 ASN A N 1
ATOM 811 C CA . ASN A 1 102 ? -12.040 3.479 27.349 1.00 94.75 102 ASN A CA 1
ATOM 812 C C . ASN A 1 102 ? -10.508 3.617 27.458 1.00 94.75 102 ASN A C 1
ATOM 814 O O . ASN A 1 102 ? -9.998 4.094 28.469 1.00 94.75 102 ASN A O 1
ATOM 818 N N . ASN A 1 103 ? -9.743 3.213 26.434 1.00 95.06 103 ASN A N 1
ATOM 819 C CA . ASN A 1 103 ? -8.283 3.265 26.469 1.00 95.06 103 ASN A CA 1
ATOM 820 C C . ASN A 1 103 ? -7.747 4.514 25.751 1.00 95.06 103 ASN A C 1
ATOM 822 O O . ASN A 1 103 ? -7.574 4.534 24.531 1.00 95.06 103 ASN A O 1
ATOM 826 N N . ILE A 1 104 ? -7.389 5.542 26.527 1.00 95.31 104 ILE A N 1
ATOM 827 C CA . ILE A 1 104 ? -6.879 6.829 26.017 1.00 95.31 104 ILE A CA 1
ATOM 828 C C . ILE A 1 104 ? -5.657 6.649 25.094 1.00 95.31 104 ILE A C 1
ATOM 830 O O . ILE A 1 104 ? -5.534 7.339 24.078 1.00 95.31 104 ILE A O 1
ATOM 834 N N . LYS A 1 105 ? -4.749 5.707 25.400 1.00 95.38 105 LYS A N 1
ATOM 835 C CA . LYS A 1 105 ? -3.560 5.441 24.565 1.00 95.38 105 LYS A CA 1
ATOM 836 C C . LYS A 1 105 ? -3.947 4.823 23.220 1.00 95.38 105 LYS A C 1
ATOM 838 O O . LYS A 1 105 ? -3.364 5.184 22.191 1.00 95.38 105 LYS A O 1
ATOM 843 N N . ALA A 1 106 ? -4.936 3.932 23.212 1.00 94.06 106 ALA A N 1
ATOM 844 C CA . ALA A 1 106 ? -5.479 3.357 21.988 1.00 94.06 106 ALA A CA 1
ATOM 845 C C . ALA A 1 106 ? -6.148 4.443 21.131 1.00 94.06 106 ALA A C 1
ATOM 847 O O . ALA A 1 106 ? -5.784 4.605 19.968 1.00 94.06 106 ALA A O 1
ATOM 848 N N . VAL A 1 107 ? -7.008 5.276 21.724 1.00 96.00 107 VAL A N 1
ATOM 849 C CA . VAL A 1 107 ? -7.674 6.401 21.040 1.00 96.00 107 VAL A CA 1
ATOM 850 C C . VAL A 1 107 ? -6.665 7.402 20.459 1.00 96.00 107 VAL A C 1
ATOM 852 O O . VAL A 1 107 ? -6.818 7.876 19.333 1.00 96.00 107 VAL A O 1
ATOM 855 N N . ARG A 1 108 ? -5.575 7.706 21.175 1.00 96.25 108 ARG A N 1
ATOM 856 C CA . ARG A 1 108 ? -4.499 8.553 20.631 1.00 96.25 108 ARG A CA 1
ATOM 857 C C . ARG A 1 108 ? -3.822 7.897 19.424 1.00 96.25 108 ARG A C 1
ATOM 859 O O . ARG A 1 108 ? -3.550 8.573 18.436 1.00 96.25 108 ARG A O 1
ATOM 866 N N . THR A 1 109 ? -3.588 6.587 19.479 1.00 95.88 109 THR A N 1
ATOM 867 C CA . THR A 1 109 ? -2.979 5.833 18.372 1.00 95.88 109 THR A CA 1
ATOM 868 C C . THR A 1 109 ? -3.884 5.814 17.138 1.00 95.88 109 THR A C 1
ATOM 870 O O . THR A 1 109 ? -3.392 5.995 16.024 1.00 95.88 109 THR A O 1
ATOM 873 N N . THR A 1 110 ? -5.200 5.662 17.310 1.00 96.50 110 THR A N 1
ATOM 874 C CA . THR A 1 110 ? -6.148 5.725 16.185 1.00 96.50 110 THR A CA 1
ATOM 875 C C . THR A 1 110 ? -6.237 7.127 15.595 1.00 96.50 110 THR A C 1
ATOM 877 O O . THR A 1 110 ? -6.296 7.261 14.376 1.00 96.50 110 THR A O 1
ATOM 880 N N . ARG A 1 111 ? -6.127 8.188 16.406 1.00 97.06 111 ARG A N 1
ATOM 881 C CA . ARG A 1 111 ? -5.986 9.562 15.892 1.00 97.06 111 ARG A CA 1
ATOM 882 C C . ARG A 1 111 ? -4.733 9.721 15.027 1.00 97.06 111 ARG A C 1
ATOM 884 O O . ARG A 1 111 ? -4.817 10.333 13.967 1.00 97.06 111 ARG A O 1
ATOM 891 N N . THR A 1 112 ? -3.598 9.149 15.434 1.00 96.62 112 THR A N 1
ATOM 892 C CA . THR A 1 112 ? -2.382 9.137 14.603 1.00 96.62 112 THR A CA 1
ATOM 893 C C . THR A 1 112 ? -2.602 8.383 13.291 1.00 96.62 112 THR A C 1
ATOM 895 O O . THR A 1 112 ? -2.226 8.897 12.244 1.00 96.62 112 THR A O 1
ATOM 898 N N . LEU A 1 113 ? -3.248 7.210 13.318 1.00 97.00 113 LEU A N 1
ATOM 899 C CA . LEU A 1 113 ? -3.594 6.468 12.097 1.00 97.00 113 LEU A CA 1
ATOM 900 C C . LEU A 1 113 ? 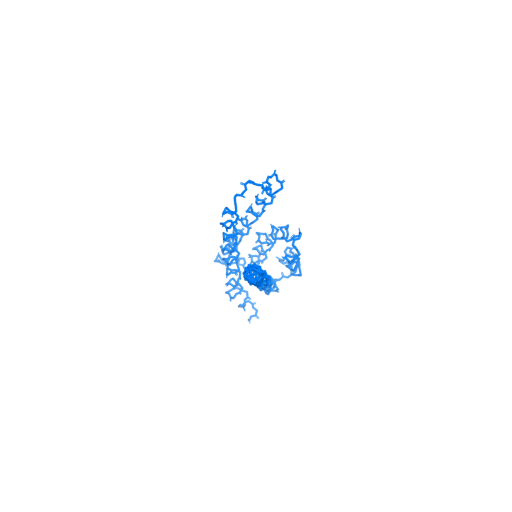-4.504 7.283 11.172 1.00 97.00 113 LEU A C 1
ATOM 902 O O . LEU A 1 113 ? -4.251 7.335 9.975 1.00 97.00 113 LEU A O 1
ATOM 906 N N . LYS A 1 114 ? -5.508 7.978 11.721 1.00 97.31 114 LYS A N 1
ATOM 907 C CA . LYS A 1 114 ? -6.374 8.880 10.952 1.00 97.31 114 LYS A CA 1
ATOM 908 C C . LYS A 1 114 ? -5.576 9.988 10.267 1.00 97.31 114 LYS A C 1
ATOM 910 O O . LYS A 1 114 ? -5.775 10.215 9.082 1.00 97.31 114 LYS A O 1
ATOM 915 N N . ILE A 1 115 ? -4.670 10.656 10.986 1.00 97.38 115 ILE A N 1
ATOM 916 C CA . ILE A 1 115 ? -3.827 11.720 10.414 1.00 97.38 115 ILE A CA 1
ATOM 917 C C . ILE A 1 115 ? -2.931 11.158 9.306 1.00 97.38 115 ILE A C 1
ATOM 919 O O . ILE A 1 115 ? -2.885 11.732 8.227 1.00 97.38 115 ILE A O 1
ATOM 923 N N . LEU A 1 116 ? -2.281 10.012 9.532 1.00 96.56 116 LEU A N 1
ATOM 924 C CA . LEU A 1 116 ? -1.450 9.364 8.514 1.00 96.56 116 LEU A CA 1
ATOM 925 C C . LEU A 1 116 ? -2.259 8.987 7.266 1.00 96.56 116 LEU A C 1
ATOM 927 O O . LEU A 1 116 ? -1.820 9.263 6.155 1.00 96.56 116 LEU A O 1
ATOM 931 N N . GLY A 1 117 ? -3.448 8.405 7.445 1.00 95.94 117 GLY A N 1
ATOM 932 C CA . GLY A 1 117 ? -4.351 8.089 6.339 1.00 95.94 117 GLY A CA 1
ATOM 933 C C . GLY A 1 117 ? -4.803 9.339 5.579 1.00 95.94 117 GLY A C 1
ATOM 934 O O . GLY A 1 117 ? -4.871 9.311 4.356 1.00 95.94 117 GLY A O 1
ATOM 935 N N . LEU A 1 118 ? -5.053 10.452 6.280 1.00 96.50 118 LEU A N 1
ATOM 936 C CA . L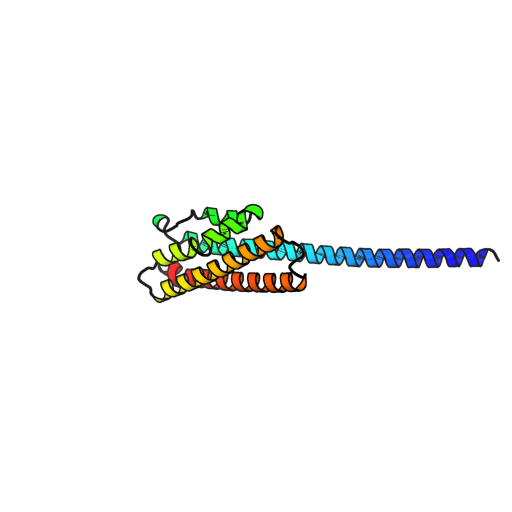EU A 1 118 ? -5.418 11.727 5.653 1.00 96.50 118 LEU A CA 1
ATOM 937 C C . LEU A 1 118 ? -4.250 12.313 4.857 1.00 96.50 118 LEU A C 1
ATOM 939 O O . LEU A 1 118 ? -4.464 12.786 3.748 1.00 96.50 118 LEU A O 1
ATOM 943 N N . CYS A 1 119 ? -3.023 12.253 5.380 1.00 96.19 119 CYS A N 1
ATOM 944 C CA . CYS A 1 119 ? -1.835 12.678 4.640 1.00 96.19 119 CYS A CA 1
ATOM 945 C C . CYS A 1 119 ? -1.667 11.872 3.347 1.00 96.19 119 CYS A C 1
ATOM 947 O O . CYS A 1 119 ? -1.457 12.465 2.295 1.00 96.19 119 CYS A O 1
ATOM 949 N N . MET A 1 120 ? -1.812 10.542 3.407 1.00 94.44 120 MET A N 1
ATOM 950 C CA . MET A 1 120 ? -1.748 9.696 2.208 1.00 94.44 120 MET A CA 1
ATOM 951 C C . MET A 1 120 ? -2.858 10.023 1.208 1.00 94.44 120 MET A C 1
ATOM 953 O O . MET A 1 120 ? -2.585 10.121 0.018 1.00 94.44 120 MET A O 1
ATOM 957 N N . MET A 1 121 ? -4.088 10.231 1.686 1.00 94.88 121 MET A N 1
ATOM 958 C CA . MET A 1 121 ? -5.218 10.631 0.844 1.00 94.88 121 MET A CA 1
ATOM 959 C C . MET A 1 121 ? -4.937 11.956 0.127 1.00 94.88 121 MET A C 1
ATOM 961 O O . MET A 1 121 ? -5.115 12.046 -1.082 1.00 94.88 121 MET A O 1
ATOM 965 N N . LEU A 1 122 ? -4.475 12.978 0.854 1.00 95.06 122 LEU A N 1
ATOM 966 C CA . LEU A 1 122 ? -4.164 14.285 0.272 1.00 95.06 122 LEU A CA 1
ATOM 967 C C . LEU A 1 122 ? -3.033 14.195 -0.752 1.00 95.06 122 LEU A C 1
ATOM 969 O O . LEU A 1 122 ? -3.154 14.781 -1.822 1.00 95.06 122 LEU A O 1
ATOM 973 N N . ILE A 1 123 ? -1.974 13.435 -0.453 1.00 93.31 123 ILE A N 1
ATOM 974 C CA . ILE A 1 123 ? -0.880 13.195 -1.399 1.00 93.31 123 ILE A CA 1
ATOM 975 C C . ILE A 1 123 ? -1.403 12.493 -2.657 1.00 93.31 123 ILE A C 1
ATOM 977 O O . ILE A 1 123 ? -1.131 12.964 -3.753 1.00 93.31 123 ILE A O 1
ATOM 981 N N . GLY A 1 124 ? -2.190 11.423 -2.516 1.00 90.81 124 GLY A N 1
ATOM 982 C CA . GLY A 1 124 ? -2.723 10.674 -3.657 1.00 90.81 124 GLY A CA 1
ATOM 983 C C . GLY A 1 124 ? -3.678 11.494 -4.528 1.00 90.81 124 GLY A C 1
ATOM 984 O O . GLY A 1 124 ? -3.611 11.418 -5.753 1.00 90.81 124 GLY A O 1
ATOM 985 N N . ILE A 1 125 ? -4.538 12.318 -3.919 1.00 91.75 125 ILE A N 1
ATOM 986 C CA . ILE A 1 125 ? -5.421 13.238 -4.652 1.00 91.75 125 ILE A CA 1
ATOM 987 C C . ILE A 1 125 ? -4.595 14.302 -5.379 1.00 91.75 125 ILE A C 1
ATOM 989 O O . ILE A 1 125 ? -4.836 14.557 -6.555 1.00 91.75 125 ILE A O 1
ATOM 993 N N . PHE A 1 126 ? -3.619 14.908 -4.700 1.00 91.50 126 PHE A N 1
ATOM 994 C CA . PHE A 1 126 ? -2.764 15.938 -5.288 1.00 91.50 126 PHE A CA 1
ATOM 995 C C . PHE A 1 126 ? -1.945 15.397 -6.466 1.00 91.50 126 PHE A C 1
ATOM 997 O O . PHE A 1 126 ? -1.929 16.014 -7.528 1.00 91.50 126 PHE A O 1
ATOM 1004 N N . ASP A 1 127 ? -1.350 14.215 -6.307 1.00 89.44 127 ASP A N 1
ATOM 1005 C CA . ASP A 1 127 ? -0.626 13.502 -7.363 1.00 89.44 127 ASP A CA 1
ATOM 1006 C C . ASP A 1 127 ? -1.535 13.205 -8.567 1.00 89.44 127 ASP A C 1
ATOM 1008 O O . ASP A 1 127 ? -1.210 13.546 -9.702 1.00 89.44 127 ASP A O 1
ATOM 1012 N N . SER A 1 128 ? -2.746 12.694 -8.314 1.00 88.25 128 SER A N 1
ATOM 1013 C CA . SER A 1 128 ? -3.732 12.413 -9.369 1.00 88.25 128 SER A CA 1
ATOM 1014 C C . SER A 1 128 ? -4.141 13.673 -10.140 1.00 88.25 128 SER A C 1
ATOM 1016 O O . SER A 1 128 ? -4.250 13.640 -11.365 1.00 88.25 128 SER A O 1
ATOM 1018 N N . ILE A 1 129 ? -4.357 14.795 -9.442 1.00 90.56 129 ILE A N 1
ATOM 1019 C CA . ILE A 1 129 ? -4.705 16.079 -10.069 1.00 90.56 129 ILE A CA 1
ATOM 1020 C C . ILE A 1 129 ? -3.554 16.571 -10.946 1.00 90.56 129 ILE A C 1
ATOM 1022 O O . ILE A 1 129 ? -3.796 16.982 -12.081 1.00 90.56 129 ILE A O 1
ATOM 1026 N N . ILE A 1 130 ? -2.312 16.504 -10.456 1.00 90.00 130 ILE A N 1
ATOM 1027 C CA . ILE A 1 130 ? -1.139 16.911 -11.235 1.00 90.00 130 ILE A CA 1
ATOM 1028 C C . ILE A 1 130 ? -1.025 16.078 -12.512 1.00 90.00 130 ILE A C 1
ATOM 1030 O O . ILE A 1 130 ? -0.893 16.653 -13.590 1.00 90.00 130 ILE A O 1
ATOM 1034 N N . ILE A 1 131 ? -1.129 14.751 -12.408 1.00 87.31 131 ILE A N 1
ATOM 1035 C CA . ILE A 1 131 ? -1.014 13.842 -13.557 1.00 87.31 131 ILE A CA 1
ATOM 1036 C C . ILE A 1 131 ? -2.072 14.160 -14.622 1.00 87.31 131 ILE A C 1
ATOM 1038 O O . ILE A 1 131 ? -1.756 14.176 -15.811 1.00 87.31 131 ILE A O 1
ATOM 1042 N N . VAL A 1 132 ? -3.314 14.437 -14.211 1.00 89.56 132 VAL A N 1
ATOM 1043 C CA . VAL A 1 132 ? -4.418 14.737 -15.137 1.00 89.56 132 VAL A CA 1
ATOM 1044 C C . VAL A 1 132 ? -4.284 16.126 -15.762 1.00 89.56 132 VAL A C 1
ATOM 1046 O O . VAL A 1 132 ? -4.524 16.279 -16.958 1.00 89.56 132 VAL A O 1
ATOM 1049 N N . MET A 1 133 ? -3.927 17.147 -14.979 1.00 92.75 133 MET A N 1
ATOM 1050 C CA . MET A 1 133 ? -3.891 18.530 -15.466 1.00 92.75 133 MET A CA 1
ATOM 1051 C C . MET A 1 133 ? -2.625 18.848 -16.262 1.00 92.75 133 MET A C 1
ATOM 1053 O O . MET A 1 133 ? -2.682 19.623 -17.215 1.00 92.75 133 MET A O 1
ATOM 1057 N N . ASN A 1 134 ? -1.479 18.292 -15.868 1.00 90.94 134 ASN A N 1
ATOM 1058 C CA . ASN A 1 134 ? -0.209 18.513 -16.543 1.00 90.94 134 ASN A CA 1
ATOM 1059 C C . ASN A 1 134 ? 0.764 17.349 -16.259 1.00 90.94 134 ASN A C 1
ATOM 1061 O O . ASN A 1 134 ? 1.550 17.417 -15.309 1.00 90.94 134 ASN A O 1
ATOM 1065 N N . PRO A 1 135 ? 0.781 16.303 -17.106 1.00 84.56 135 PRO A N 1
ATOM 1066 C CA . PRO A 1 135 ? 1.614 15.118 -16.885 1.00 84.56 135 PRO A CA 1
ATOM 1067 C C . PRO A 1 135 ? 3.123 15.405 -16.936 1.00 84.56 135 PRO A C 1
ATOM 1069 O O . PRO A 1 135 ? 3.916 14.573 -16.505 1.00 84.56 135 PRO A O 1
ATOM 1072 N N . GLN A 1 136 ? 3.537 16.571 -17.443 1.00 87.94 136 GLN A N 1
ATOM 1073 C CA . GLN A 1 136 ? 4.939 16.998 -17.500 1.00 87.94 136 GLN A CA 1
ATOM 1074 C C . GLN A 1 136 ? 5.340 17.909 -16.330 1.00 87.94 136 GLN A C 1
ATOM 1076 O O . GLN A 1 136 ? 6.491 18.335 -16.253 1.00 87.94 136 GLN A O 1
ATOM 1081 N N . PHE A 1 137 ? 4.414 18.227 -15.421 1.00 85.81 137 PHE A N 1
ATOM 1082 C CA . PHE A 1 137 ? 4.657 19.171 -14.332 1.00 85.81 137 PHE A CA 1
ATOM 1083 C C . PHE A 1 137 ? 5.677 18.659 -13.311 1.00 85.81 137 PHE A C 1
ATOM 1085 O O . PHE A 1 137 ? 6.481 19.436 -12.798 1.00 85.81 137 PHE A O 1
ATOM 1092 N N . LEU A 1 138 ? 5.658 17.356 -13.018 1.00 83.62 138 LEU A N 1
ATOM 1093 C CA . LEU A 1 138 ? 6.615 16.735 -12.108 1.00 83.62 138 LEU A CA 1
ATOM 1094 C C . LEU A 1 138 ? 7.815 16.210 -12.889 1.00 83.62 138 LEU A C 1
ATOM 1096 O O . LEU A 1 138 ? 7.700 15.322 -13.735 1.00 83.62 138 LEU A O 1
ATOM 1100 N N . SER A 1 139 ? 8.993 16.727 -12.552 1.00 89.00 139 SER A N 1
ATOM 1101 C CA . SER A 1 139 ? 10.249 16.146 -13.018 1.00 89.00 139 SER A CA 1
ATOM 1102 C C . SER A 1 139 ? 10.383 14.694 -12.527 1.00 89.00 139 SER A C 1
ATOM 1104 O O . SER A 1 139 ? 9.896 14.363 -11.438 1.00 89.00 139 SER A O 1
ATOM 1106 N N . PRO A 1 140 ? 11.105 13.820 -13.255 1.00 87.50 140 PRO A N 1
ATOM 1107 C CA . PRO A 1 140 ? 11.319 12.434 -12.834 1.00 87.50 140 PRO A CA 1
ATOM 1108 C C . PRO A 1 140 ? 11.849 12.306 -11.398 1.00 87.50 140 PRO A C 1
ATOM 1110 O O . PRO A 1 140 ? 11.436 11.417 -10.658 1.00 87.50 140 PRO A O 1
ATOM 1113 N N . MET A 1 141 ? 12.706 13.238 -10.965 1.00 87.44 141 MET A N 1
ATOM 1114 C CA . MET A 1 141 ? 13.252 13.257 -9.605 1.00 87.44 141 MET A CA 1
ATOM 1115 C C . MET A 1 141 ? 12.196 13.570 -8.540 1.00 87.44 141 MET A C 1
ATOM 1117 O O . MET A 1 141 ? 12.203 12.954 -7.475 1.00 87.44 141 MET A O 1
ATOM 1121 N N . GLN A 1 142 ? 11.256 14.478 -8.815 1.00 88.62 142 GLN A N 1
ATOM 1122 C CA . GLN A 1 142 ? 10.163 14.773 -7.884 1.00 88.62 142 GLN A CA 1
ATOM 1123 C C . GLN A 1 142 ? 9.223 13.572 -7.723 1.00 88.62 142 GLN A C 1
ATOM 1125 O O . GLN A 1 142 ? 8.822 13.276 -6.598 1.00 88.62 142 GLN A O 1
ATOM 1130 N N . ASN A 1 143 ? 8.952 12.830 -8.804 1.00 87.06 143 ASN A N 1
ATOM 1131 C CA . ASN A 1 143 ? 8.160 11.595 -8.741 1.00 87.06 143 ASN A CA 1
ATOM 1132 C C . ASN A 1 143 ? 8.824 10.533 -7.857 1.00 87.06 143 ASN A C 1
ATOM 1134 O O . ASN A 1 143 ? 8.155 9.887 -7.047 1.00 87.06 143 ASN A O 1
ATOM 1138 N N . VAL A 1 144 ? 10.148 10.379 -7.958 1.00 88.38 144 VAL A N 1
ATOM 1139 C CA . VAL A 1 144 ? 10.909 9.459 -7.097 1.00 88.38 144 VAL A CA 1
ATOM 1140 C C . VAL A 1 144 ? 10.802 9.873 -5.629 1.00 88.38 144 VAL A C 1
ATOM 1142 O O . VAL A 1 144 ? 10.499 9.036 -4.778 1.00 88.38 144 VAL A O 1
ATOM 1145 N N . VAL A 1 145 ? 10.984 11.160 -5.318 1.00 91.19 145 VAL A N 1
ATOM 1146 C CA . VAL A 1 145 ? 10.872 11.673 -3.941 1.00 91.19 145 VAL A CA 1
ATOM 1147 C C . VAL A 1 145 ? 9.468 11.448 -3.378 1.00 91.19 145 VAL A C 1
ATOM 1149 O O . VAL A 1 145 ? 9.331 10.937 -2.265 1.00 91.19 145 VAL A O 1
ATOM 1152 N N . LEU A 1 146 ? 8.426 11.771 -4.147 1.00 91.00 146 LEU A N 1
ATOM 1153 C CA . LEU A 1 146 ? 7.039 11.576 -3.730 1.00 91.00 146 LEU A CA 1
ATOM 1154 C C . LEU A 1 146 ? 6.739 10.095 -3.468 1.00 91.00 146 LEU A C 1
ATOM 1156 O O . LEU A 1 146 ? 6.156 9.751 -2.440 1.00 91.00 146 LEU A O 1
ATOM 1160 N N . THR A 1 147 ? 7.226 9.211 -4.341 1.00 88.81 147 THR A N 1
ATOM 1161 C CA . THR A 1 147 ? 7.100 7.755 -4.189 1.00 88.81 147 THR A CA 1
ATOM 1162 C C . THR A 1 147 ? 7.757 7.266 -2.897 1.00 88.81 147 THR A C 1
ATOM 1164 O O . THR A 1 147 ? 7.147 6.502 -2.148 1.00 88.81 147 THR A O 1
ATOM 1167 N N . ILE A 1 148 ? 8.968 7.736 -2.583 1.00 91.38 148 ILE A N 1
ATOM 1168 C CA . ILE A 1 148 ? 9.668 7.385 -1.337 1.00 91.38 148 ILE A CA 1
ATOM 1169 C C . ILE A 1 148 ? 8.864 7.846 -0.116 1.00 91.38 148 ILE A C 1
ATOM 1171 O O . ILE A 1 148 ? 8.676 7.067 0.821 1.00 91.38 148 ILE A O 1
ATOM 1175 N N . ILE A 1 149 ? 8.344 9.078 -0.128 1.00 94.00 149 ILE A N 1
ATOM 1176 C CA . ILE A 1 149 ? 7.501 9.603 0.958 1.00 94.00 149 ILE A CA 1
ATOM 1177 C C . ILE A 1 149 ? 6.259 8.723 1.144 1.00 94.00 149 ILE A C 1
ATOM 1179 O O . ILE A 1 149 ? 5.952 8.330 2.273 1.00 94.00 149 ILE A O 1
ATOM 1183 N N . CYS A 1 150 ? 5.577 8.357 0.057 1.00 91.88 150 CYS A N 1
ATOM 1184 C CA . CYS A 1 150 ? 4.417 7.467 0.092 1.00 91.88 150 CYS A CA 1
ATOM 1185 C C . CYS A 1 150 ? 4.759 6.102 0.701 1.00 91.88 150 CYS A C 1
ATOM 1187 O O . CYS A 1 150 ? 4.052 5.641 1.599 1.00 91.88 150 CYS A O 1
ATOM 1189 N N . ILE A 1 151 ? 5.866 5.481 0.284 1.00 91.69 151 ILE A N 1
ATOM 1190 C CA . ILE A 1 151 ? 6.328 4.195 0.830 1.00 91.69 151 ILE A CA 1
ATOM 1191 C C . ILE A 1 151 ? 6.589 4.308 2.337 1.00 91.69 151 ILE A C 1
ATOM 1193 O O . ILE A 1 151 ? 6.112 3.475 3.111 1.00 91.69 151 ILE A O 1
ATOM 1197 N N . VAL A 1 152 ? 7.295 5.353 2.778 1.00 95.69 152 VAL A N 1
ATOM 1198 C CA . VAL A 1 152 ? 7.586 5.586 4.202 1.00 95.69 152 VAL A CA 1
ATOM 1199 C C . VAL A 1 152 ? 6.294 5.740 5.005 1.00 95.69 152 VAL A C 1
ATOM 1201 O O . VAL A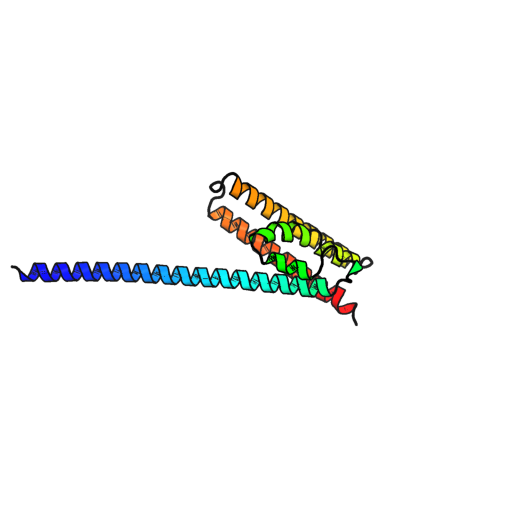 1 152 ? 6.133 5.103 6.049 1.00 95.69 152 VAL A O 1
ATOM 1204 N N . LEU A 1 153 ? 5.343 6.535 4.513 1.00 95.56 153 LEU A N 1
ATOM 1205 C CA . LEU A 1 153 ? 4.046 6.727 5.159 1.00 95.56 153 LEU A CA 1
ATOM 1206 C C . LEU A 1 153 ? 3.266 5.408 5.268 1.00 95.56 153 LEU A C 1
ATOM 1208 O O . LEU A 1 153 ? 2.760 5.094 6.352 1.00 95.56 153 LEU A O 1
ATOM 1212 N N . VAL A 1 154 ? 3.214 4.612 4.195 1.00 94.56 154 VAL A N 1
ATOM 1213 C CA . VAL A 1 154 ? 2.569 3.286 4.177 1.00 94.56 154 VAL A CA 1
ATOM 1214 C C . VAL A 1 154 ? 3.194 2.359 5.217 1.00 94.56 154 VAL A C 1
ATOM 1216 O O . VAL A 1 154 ? 2.466 1.750 6.003 1.00 94.56 154 VAL A O 1
ATOM 1219 N N . ILE A 1 155 ? 4.526 2.295 5.297 1.00 95.69 155 ILE A N 1
ATOM 1220 C CA . ILE A 1 155 ? 5.236 1.472 6.289 1.00 95.69 155 ILE A CA 1
ATOM 1221 C C . ILE A 1 155 ? 4.901 1.925 7.715 1.00 95.69 155 ILE A C 1
ATOM 1223 O O . ILE A 1 155 ? 4.584 1.093 8.569 1.00 95.69 155 ILE A O 1
ATOM 1227 N N . ILE A 1 156 ? 4.914 3.233 7.995 1.00 97.56 156 ILE A N 1
ATOM 1228 C CA . ILE A 1 156 ? 4.577 3.762 9.327 1.00 97.56 156 ILE A CA 1
ATOM 1229 C C . ILE A 1 156 ? 3.137 3.388 9.701 1.00 97.56 156 ILE A C 1
ATOM 1231 O O . ILE A 1 156 ? 2.892 2.900 10.810 1.00 97.56 156 ILE A O 1
ATOM 1235 N N . TYR A 1 157 ? 2.185 3.577 8.787 1.00 97.19 157 TYR A N 1
ATOM 1236 C CA . TYR A 1 157 ? 0.783 3.216 9.003 1.00 97.19 157 TYR A CA 1
ATOM 1237 C C . TYR A 1 157 ? 0.617 1.714 9.247 1.00 97.19 157 TYR A C 1
ATOM 1239 O O . TYR A 1 157 ? -0.078 1.300 10.183 1.00 97.19 157 TYR A O 1
ATOM 1247 N N . TRP A 1 158 ? 1.296 0.887 8.450 1.00 97.56 158 TRP A N 1
ATOM 1248 C CA . TRP A 1 158 ? 1.293 -0.564 8.591 1.00 97.56 158 TRP A CA 1
ATOM 1249 C C . TRP A 1 158 ? 1.802 -0.989 9.971 1.00 97.56 158 TRP A C 1
ATOM 1251 O O . TRP A 1 158 ? 1.095 -1.684 10.710 1.00 97.56 158 TRP A O 1
ATOM 1261 N N . CYS A 1 159 ? 2.978 -0.503 10.369 1.00 97.62 159 CYS A N 1
ATOM 1262 C CA . CYS A 1 159 ? 3.584 -0.786 11.667 1.00 97.62 159 CYS A CA 1
ATOM 1263 C C . CYS A 1 159 ? 2.671 -0.373 12.829 1.00 97.62 159 CYS A C 1
ATOM 1265 O O . CYS A 1 159 ? 2.479 -1.144 13.775 1.00 97.62 159 CYS A O 1
ATOM 1267 N N . LYS A 1 160 ? 2.056 0.815 12.760 1.00 97.00 160 LYS A N 1
ATOM 1268 C CA . LYS A 1 160 ? 1.114 1.297 13.783 1.00 97.00 160 LYS A CA 1
ATOM 1269 C C . LYS A 1 160 ? -0.134 0.422 13.867 1.00 97.00 160 LYS A C 1
ATOM 1271 O O . LYS A 1 160 ? -0.553 0.090 14.974 1.00 97.00 160 LYS A O 1
ATOM 1276 N N . THR A 1 161 ? -0.674 -0.012 12.732 1.00 97.00 161 THR A N 1
ATOM 1277 C CA . THR A 1 161 ? -1.845 -0.897 12.681 1.00 97.00 161 THR A CA 1
ATOM 1278 C C . THR A 1 161 ? -1.544 -2.269 13.291 1.00 97.00 161 THR A C 1
ATOM 1280 O O . THR A 1 161 ? -2.299 -2.759 14.130 1.00 97.00 161 THR A O 1
ATOM 1283 N N . VAL A 1 162 ? -0.403 -2.876 12.945 1.00 97.12 162 VAL A N 1
ATOM 1284 C CA . VAL A 1 162 ? 0.027 -4.164 13.523 1.00 97.12 162 VAL A CA 1
ATOM 1285 C C . VAL A 1 162 ? 0.305 -4.038 15.022 1.00 97.12 162 VAL A C 1
ATOM 1287 O O . VAL A 1 162 ? -0.083 -4.918 15.793 1.00 97.12 162 VAL A O 1
ATOM 1290 N N . SER A 1 163 ? 0.946 -2.947 15.449 1.00 96.56 163 SER A N 1
ATOM 1291 C CA . SER A 1 163 ? 1.198 -2.662 16.865 1.00 96.56 163 SER A CA 1
ATOM 1292 C C . SER A 1 163 ? -0.109 -2.518 17.644 1.00 96.56 163 SER A C 1
ATOM 1294 O O . SER A 1 163 ? -0.247 -3.105 18.715 1.00 96.56 163 SER A O 1
ATOM 1296 N N . PHE A 1 164 ? -1.096 -1.813 17.080 1.00 96.56 164 PHE A N 1
ATOM 1297 C CA . PHE A 1 164 ? -2.421 -1.669 17.677 1.00 96.56 164 PHE A CA 1
ATOM 1298 C C . PHE A 1 164 ? -3.106 -3.025 17.855 1.00 96.56 164 PHE A C 1
ATOM 1300 O O . PHE A 1 164 ? -3.558 -3.342 18.953 1.00 96.56 164 PHE A O 1
ATOM 1307 N N . ARG A 1 165 ? -3.112 -3.855 16.801 1.00 96.25 165 ARG A N 1
ATOM 1308 C CA . ARG A 1 165 ? -3.675 -5.210 16.845 1.00 96.25 165 ARG A CA 1
ATOM 1309 C C . ARG A 1 165 ? -3.088 -6.024 17.995 1.00 96.25 165 ARG A C 1
ATOM 1311 O O . ARG A 1 165 ? -3.834 -6.519 18.833 1.00 96.25 165 ARG A O 1
ATOM 1318 N N . LYS A 1 166 ? -1.755 -6.128 18.041 1.00 95.12 166 LYS A N 1
ATOM 1319 C CA . LYS A 1 166 ? -1.046 -6.937 19.043 1.00 95.12 166 LYS A CA 1
ATOM 1320 C C . LYS A 1 166 ? -1.276 -6.435 20.471 1.00 95.12 166 LYS A C 1
ATOM 1322 O O . LYS A 1 166 ? -1.373 -7.251 21.377 1.00 95.12 166 LYS A O 1
ATOM 1327 N N . LYS A 1 167 ? -1.343 -5.114 20.675 1.00 94.75 167 LYS A N 1
ATOM 1328 C CA . LYS A 1 167 ? -1.436 -4.511 22.014 1.00 94.75 167 LYS A CA 1
ATOM 1329 C C . LYS A 1 167 ? -2.852 -4.424 22.570 1.00 94.75 167 LYS A C 1
ATOM 1331 O O . LYS A 1 167 ? -2.999 -4.506 23.778 1.00 94.75 167 LYS A O 1
ATOM 1336 N N . TYR A 1 168 ? -3.860 -4.201 21.727 1.00 93.81 168 TYR A N 1
ATOM 1337 C CA . TYR A 1 168 ? -5.200 -3.839 22.205 1.00 93.81 168 TYR A CA 1
ATOM 1338 C C . TYR A 1 168 ? -6.310 -4.788 21.754 1.00 93.81 168 TYR A C 1
ATOM 1340 O O . TYR A 1 168 ? -7.343 -4.827 22.408 1.00 93.81 168 TYR A O 1
ATOM 1348 N N . LEU A 1 169 ? -6.124 -5.535 20.659 1.00 90.38 169 LEU A N 1
ATOM 1349 C CA . LEU A 1 169 ? -7.166 -6.424 20.121 1.00 90.38 169 LEU A CA 1
ATOM 1350 C C . LEU A 1 169 ? -6.904 -7.900 20.422 1.00 90.38 169 LEU A C 1
ATOM 1352 O O . LEU A 1 169 ? -7.837 -8.661 20.630 1.00 90.38 169 LEU A O 1
ATOM 1356 N N . SER A 1 170 ? -5.639 -8.327 20.456 1.00 84.50 170 SER A N 1
ATOM 1357 C CA . SER A 1 170 ? -5.308 -9.725 20.766 1.00 84.50 170 SER A CA 1
ATOM 1358 C C . SER A 1 170 ? -5.568 -10.101 22.229 1.00 84.50 170 SER A C 1
ATOM 1360 O O . SER A 1 170 ? -5.774 -11.272 22.508 1.00 84.50 170 SER A O 1
ATOM 1362 N N . GLN A 1 171 ? -5.579 -9.127 23.144 1.00 69.38 171 GLN A N 1
ATOM 1363 C CA . GLN A 1 171 ? -5.830 -9.350 24.575 1.00 69.38 171 GLN A CA 1
ATOM 1364 C C . GLN A 1 171 ? -7.318 -9.333 24.945 1.00 69.38 171 GLN A C 1
ATOM 1366 O O . GLN A 1 171 ? -7.670 -9.767 26.029 1.00 69.38 171 GLN A O 1
ATOM 1371 N N . SER A 1 172 ? -8.200 -8.820 24.081 1.00 59.31 172 SER A N 1
ATOM 1372 C CA . SER A 1 172 ? -9.637 -8.728 24.383 1.00 59.31 172 SER A CA 1
ATOM 1373 C C . SER A 1 172 ? -10.420 -9.998 24.033 1.00 59.31 172 SER A C 1
ATOM 1375 O O . SER A 1 172 ? -11.641 -9.998 24.140 1.00 59.31 172 SER A O 1
ATOM 1377 N N . ILE A 1 173 ? -9.740 -11.028 23.520 1.00 58.06 173 ILE A N 1
ATOM 1378 C CA . ILE A 1 173 ? -10.334 -12.296 23.057 1.00 58.06 173 ILE A CA 1
ATOM 1379 C C . ILE A 1 173 ? -9.879 -13.476 23.942 1.00 58.06 173 ILE A C 1
ATOM 1381 O O . ILE A 1 173 ? -10.424 -14.569 23.823 1.00 58.06 173 ILE A O 1
ATOM 1385 N N . SER A 1 174 ? -8.905 -13.254 24.832 1.00 51.19 174 SER A N 1
ATOM 1386 C CA . SER A 1 174 ? -8.542 -14.167 25.926 1.00 51.19 174 SER A CA 1
ATOM 1387 C C . SER A 1 174 ? -9.348 -13.844 27.173 1.00 51.19 174 SER A C 1
ATOM 1389 O O . SER A 1 174 ? -9.854 -14.793 27.799 1.00 51.19 174 SER A O 1
#

Radius of gyration: 25.35 Å; chains: 1; bounding box: 66×33×81 Å